Protein AF-A0A9X3S6G0-F1 (afdb_monomer)

Sequence (119 aa):
MRRRPEIADAR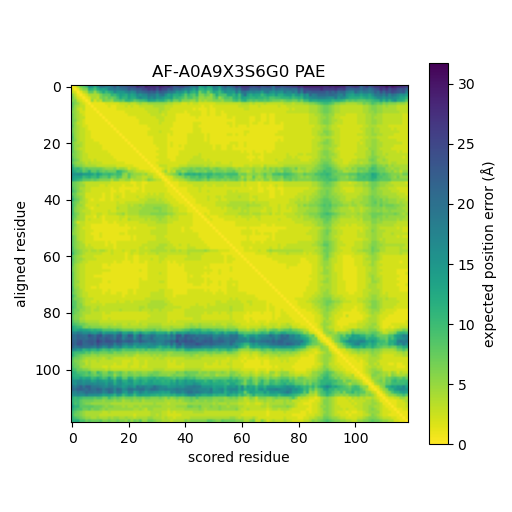AAWWTWRAVRDVRAQLRAGAVRDVRVPAPPAVPERAGRAVRLILRRESPSCFERSLVLQRWLAAQGQPVDLIVGTEGGARGNFTAHAWLDGESQPDGHRYVEMLRLAP

Secondary structure (DSSP, 8-state):
--PPPPHHHHHHHHHHHHHHHHHHHHHHTT-SSSPPPPPPP---GGGHHHHHHHHHHH---HHHHHHHHHHHHHHTT----EEEEEE--TTS--EEEEEETTPPPPTT--PEEEEEE--

Nearest PDB structures (foldseek):
  8z4f-assembly1_B-2  TM=3.567E-01  e=1.895E+00  Methanobacterium phage psiM2
  8c3a-assembly1_F  TM=2.961E-01  e=7.962E-01  Candida albicans
  5xxu-assembly1_D  TM=3.542E-01  e=5.104E+00  Toxoplasma gondii
  6y57-assembly1_SD  TM=2.847E-01  e=2.427E+00  Homo sapiens
  6rm3-assembly1_SD0  TM=3.301E-01  e=6.956E+00  Vairimorpha necatrix

Solvent-accessible surface area (backbone atoms only — not comparable to full-atom values): 7028 Å² total; per-residue (Å²): 134,89,76,80,87,48,72,52,28,52,51,36,26,52,46,42,54,47,34,51,51,52,38,51,52,38,44,74,73,67,44,78,86,80,67,70,69,71,84,70,77,98,57,65,75,79,25,52,58,31,34,55,50,40,50,66,70,68,62,57,52,49,55,55,45,33,54,54,48,29,54,50,32,37,75,73,75,48,71,37,39,38,37,33,25,39,32,68,50,102,89,53,72,74,45,80,49,34,43,44,66,90,59,84,72,66,87,95,65,73,63,45,81,76,47,76,42,78,103

pLDDT: mean 90.78, std 9.83, range [46.44, 98.56]

InterPro domains:
  IPR032708 Microcin J25-processing protein McjB, C-terminal [PF13471] (15-102)
  IPR053521 Microcin J25-processing enzyme [NF033537] (15-101)

Radius of gyration: 15.34 Å; Cα contacts (8 Å, |Δi|>4): 153; chains: 1; bounding box: 35×37×46 Å

Foldseek 3Di:
DDDDDDPLLVQLLVLLLVQLVQQVVCVVVVDDQPRDGDQGDPGDPVSVVSNVVNCVVVVGAQVSNAVSVQNVCVNVVRHWKKWKWWDDDPPDDIDIHIDTPPDDDPPPTDTDTDDIGTD

Organism: NCBI:txid1404360

Mean predicted aligned error: 4.85 Å

Structure (mmCIF, N/CA/C/O backbone):
data_AF-A0A9X3S6G0-F1
#
_entry.id   AF-A0A9X3S6G0-F1
#
loop_
_atom_site.group_PDB
_atom_site.id
_atom_site.type_symbol
_atom_site.label_atom_id
_atom_site.label_alt_id
_atom_site.label_comp_id
_atom_site.label_asym_id
_atom_site.label_entity_id
_atom_site.label_seq_id
_atom_site.pdbx_PDB_ins_code
_atom_site.Cartn_x
_atom_site.Cartn_y
_atom_site.Cartn_z
_atom_site.occupancy
_atom_site.B_iso_or_equiv
_atom_site.auth_seq_id
_atom_site.auth_comp_id
_atom_site.auth_asym_id
_atom_site.auth_atom_id
_atom_site.pdbx_PDB_model_num
ATOM 1 N N . MET A 1 1 ? 1.724 21.040 17.412 1.00 46.44 1 MET A N 1
ATOM 2 C CA . MET A 1 1 ? 1.301 20.251 18.596 1.00 46.44 1 MET A CA 1
ATOM 3 C C . MET A 1 1 ? 1.362 18.757 18.278 1.00 46.44 1 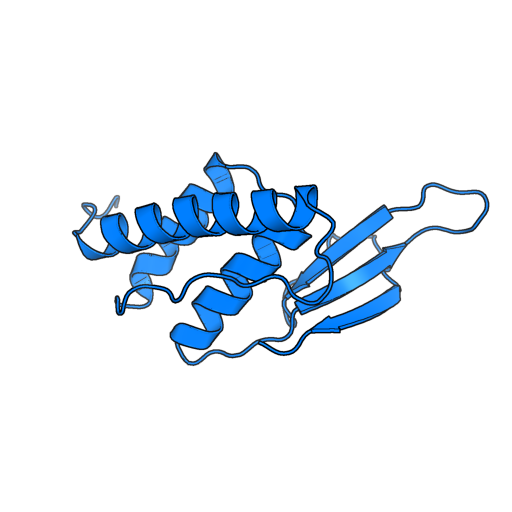MET A C 1
ATOM 5 O O . MET A 1 1 ? 0.748 18.324 17.307 1.00 46.44 1 MET A O 1
ATOM 9 N N . ARG A 1 2 ? 2.126 17.962 19.043 1.00 62.09 2 ARG A N 1
ATOM 10 C CA . ARG A 1 2 ? 2.106 16.490 18.939 1.00 62.09 2 ARG A CA 1
ATOM 11 C C . ARG A 1 2 ? 0.862 15.974 19.673 1.00 62.09 2 ARG A C 1
ATOM 13 O O . ARG A 1 2 ? 0.772 16.102 20.887 1.00 62.09 2 ARG A O 1
ATOM 20 N N . ARG A 1 3 ? -0.106 15.437 18.926 1.00 71.38 3 ARG A N 1
ATOM 21 C CA . ARG A 1 3 ? -1.278 14.734 19.475 1.00 71.38 3 ARG A CA 1
ATOM 22 C C . ARG A 1 3 ? -0.809 13.467 20.195 1.00 71.38 3 ARG A C 1
ATOM 24 O O . ARG A 1 3 ? 0.121 12.815 19.718 1.00 71.38 3 ARG A O 1
ATOM 31 N N . ARG A 1 4 ? -1.445 13.121 21.317 1.00 80.94 4 ARG A N 1
ATOM 32 C CA . ARG A 1 4 ? -1.186 11.846 21.998 1.00 80.94 4 ARG A CA 1
ATOM 33 C C . ARG A 1 4 ? -1.613 10.677 21.092 1.00 80.94 4 ARG A C 1
ATOM 35 O O . ARG A 1 4 ? -2.686 10.772 20.497 1.00 80.94 4 ARG A O 1
ATOM 42 N N . PRO A 1 5 ? -0.791 9.623 20.957 1.00 81.44 5 PRO A N 1
ATOM 43 C CA . PRO A 1 5 ? -1.160 8.442 20.186 1.00 81.44 5 PRO A CA 1
ATOM 44 C C . PRO A 1 5 ? -2.364 7.742 20.826 1.00 81.44 5 PRO A C 1
ATOM 46 O O . PRO A 1 5 ? -2.407 7.555 22.041 1.00 81.44 5 PRO A O 1
ATOM 49 N N . GLU A 1 6 ? -3.339 7.370 20.001 1.00 92.56 6 GLU A N 1
ATOM 50 C CA . GLU A 1 6 ? -4.542 6.642 20.411 1.00 92.56 6 GLU A CA 1
ATOM 51 C C . GLU A 1 6 ? -4.429 5.147 20.075 1.00 92.56 6 GLU A C 1
ATOM 53 O O . GLU A 1 6 ? -3.602 4.723 19.269 1.00 92.56 6 GLU A O 1
ATOM 58 N N . ILE A 1 7 ? -5.327 4.328 20.631 1.00 95.06 7 ILE A N 1
ATOM 59 C CA . ILE A 1 7 ? -5.420 2.891 20.310 1.00 95.06 7 ILE A CA 1
ATOM 60 C C . ILE A 1 7 ? -5.600 2.663 18.798 1.00 95.06 7 ILE A C 1
ATOM 62 O O . ILE A 1 7 ? -5.058 1.706 18.246 1.00 95.06 7 ILE A O 1
ATOM 66 N N . ALA A 1 8 ? -6.322 3.555 18.113 1.00 95.00 8 ALA A N 1
ATOM 67 C CA . ALA A 1 8 ? -6.475 3.519 16.660 1.00 95.00 8 ALA A CA 1
ATOM 68 C C . ALA A 1 8 ? -5.127 3.644 15.926 1.00 95.00 8 ALA A C 1
ATOM 70 O O . ALA A 1 8 ? -4.881 2.900 14.978 1.00 95.00 8 ALA A O 1
ATOM 71 N N . ASP A 1 9 ? -4.237 4.522 16.401 1.00 95.75 9 ASP A N 1
ATOM 72 C CA . ASP A 1 9 ? -2.894 4.689 15.838 1.00 95.75 9 ASP A CA 1
ATOM 73 C C . ASP A 1 9 ? -2.052 3.426 16.064 1.00 95.75 9 ASP A C 1
ATOM 75 O O . ASP A 1 9 ? -1.369 2.970 15.150 1.00 95.75 9 ASP A O 1
ATOM 79 N N . ALA A 1 10 ? -2.145 2.814 17.250 1.00 96.25 10 ALA A N 1
ATOM 80 C CA . ALA A 1 10 ? -1.447 1.565 17.554 1.00 96.25 10 ALA A CA 1
ATOM 81 C C . ALA A 1 10 ? -1.929 0.397 16.674 1.00 96.25 10 ALA A C 1
ATOM 83 O O . ALA A 1 10 ? -1.109 -0.356 16.149 1.00 96.25 10 ALA A O 1
ATOM 84 N N . ARG A 1 11 ? -3.245 0.272 16.452 1.00 97.62 11 ARG A N 1
ATOM 85 C CA . ARG A 1 11 ? -3.824 -0.749 15.560 1.00 97.62 11 ARG A CA 1
ATOM 86 C C . ARG A 1 11 ? -3.386 -0.550 14.110 1.00 97.62 11 ARG A C 1
ATOM 88 O O . ARG A 1 11 ? -2.968 -1.513 13.473 1.00 97.62 11 ARG A O 1
ATOM 95 N N . ALA A 1 12 ? -3.436 0.684 13.608 1.00 97.44 12 ALA A N 1
ATOM 96 C CA . ALA A 1 12 ? -2.973 1.011 12.260 1.00 97.44 12 ALA A CA 1
ATOM 97 C C . ALA A 1 12 ? -1.464 0.760 12.097 1.00 97.44 12 ALA A C 1
ATOM 99 O O . ALA A 1 12 ? -1.039 0.186 11.094 1.00 97.44 12 ALA A O 1
ATOM 100 N N . ALA A 1 13 ? -0.655 1.130 13.095 1.00 97.56 13 ALA A N 1
ATOM 101 C CA . ALA A 1 13 ? 0.784 0.881 13.103 1.00 97.56 13 ALA A CA 1
ATOM 102 C C . ALA A 1 13 ? 1.105 -0.619 13.063 1.00 97.56 13 ALA A C 1
ATOM 104 O O . ALA A 1 13 ? 1.871 -1.064 12.208 1.00 97.56 13 ALA A O 1
ATOM 105 N N . TRP A 1 14 ? 0.493 -1.399 13.958 1.00 98.12 14 TRP A N 1
ATOM 106 C CA . TRP A 1 14 ? 0.693 -2.844 14.021 1.00 98.12 14 TRP A CA 1
ATOM 107 C C . TRP A 1 14 ? 0.277 -3.528 12.719 1.00 98.12 14 TRP A C 1
ATOM 109 O O . TRP A 1 14 ? 1.035 -4.334 12.177 1.00 98.12 14 TRP A O 1
ATOM 119 N N . TRP A 1 15 ? -0.887 -3.160 12.176 1.00 98.50 15 TRP A N 1
ATOM 120 C CA . TRP A 1 15 ? -1.339 -3.683 10.891 1.00 98.50 15 TRP A CA 1
ATOM 121 C C . TRP A 1 15 ? -0.352 -3.352 9.769 1.00 98.50 15 TRP A C 1
ATOM 123 O O . TRP A 1 15 ? 0.021 -4.250 9.024 1.00 98.50 15 TRP A O 1
ATOM 133 N N . THR A 1 16 ? 0.126 -2.107 9.678 1.00 98.56 16 THR A N 1
ATOM 134 C CA . THR A 1 16 ? 1.071 -1.690 8.625 1.00 98.56 16 THR A CA 1
ATOM 135 C C . THR A 1 16 ? 2.366 -2.492 8.697 1.00 98.56 16 THR A C 1
ATOM 137 O O . THR A 1 16 ? 2.861 -2.979 7.685 1.00 98.56 16 THR A O 1
ATOM 140 N N . TRP A 1 17 ? 2.902 -2.665 9.906 1.00 98.56 17 TRP A N 1
ATOM 141 C CA . TRP A 1 17 ? 4.115 -3.443 10.145 1.00 98.56 17 TRP A CA 1
ATOM 142 C C . TRP A 1 17 ? 3.951 -4.900 9.701 1.00 98.56 17 TRP A C 1
ATOM 144 O O . TRP A 1 17 ? 4.827 -5.450 9.029 1.00 98.56 17 TRP A O 1
ATOM 154 N N . ARG A 1 18 ? 2.807 -5.508 10.038 1.00 98.50 18 ARG A N 1
ATOM 155 C CA . ARG A 1 18 ? 2.463 -6.868 9.621 1.00 98.50 18 ARG A CA 1
ATOM 156 C C . ARG A 1 18 ? 2.290 -6.957 8.106 1.00 98.50 18 ARG A C 1
ATOM 158 O O . ARG A 1 18 ? 2.892 -7.822 7.487 1.00 98.50 18 ARG A O 1
ATOM 165 N N . ALA A 1 19 ? 1.527 -6.044 7.512 1.00 98.38 19 ALA A N 1
ATOM 166 C CA . ALA A 1 19 ? 1.255 -6.015 6.081 1.00 98.38 19 ALA A CA 1
ATOM 167 C C . ALA A 1 19 ? 2.547 -5.915 5.259 1.00 98.38 19 ALA A C 1
ATOM 169 O O . ALA A 1 19 ? 2.725 -6.681 4.320 1.00 98.38 19 ALA A O 1
ATOM 170 N N . VAL A 1 20 ? 3.487 -5.047 5.654 1.00 98.38 20 VAL A N 1
ATOM 171 C CA . VAL A 1 20 ? 4.803 -4.941 4.999 1.00 98.38 20 VAL A CA 1
ATOM 172 C C . VAL A 1 20 ? 5.569 -6.263 5.072 1.00 98.38 20 VAL A C 1
ATOM 174 O O . VAL A 1 20 ? 6.145 -6.689 4.075 1.00 98.38 20 VAL A O 1
ATOM 177 N N . ARG A 1 21 ? 5.578 -6.933 6.231 1.00 97.88 21 ARG A N 1
ATOM 178 C CA . ARG A 1 21 ? 6.261 -8.227 6.388 1.00 97.88 21 ARG A CA 1
ATOM 179 C C . ARG A 1 21 ? 5.616 -9.329 5.553 1.00 97.88 21 ARG A C 1
ATOM 181 O O . ARG A 1 21 ? 6.345 -10.059 4.886 1.00 97.88 21 ARG A O 1
ATOM 188 N N . ASP A 1 22 ? 4.290 -9.410 5.553 1.00 97.69 22 ASP A N 1
ATOM 189 C CA . ASP A 1 22 ? 3.531 -10.410 4.798 1.00 97.69 22 ASP A CA 1
ATOM 190 C C . ASP A 1 22 ? 3.719 -10.212 3.283 1.00 97.69 22 ASP A C 1
ATOM 192 O O . ASP A 1 22 ? 3.961 -11.176 2.555 1.00 97.69 22 ASP A O 1
ATOM 196 N N . VAL A 1 23 ? 3.675 -8.964 2.801 1.00 97.56 23 VAL A N 1
ATOM 197 C CA . VAL A 1 23 ? 3.956 -8.615 1.398 1.00 97.56 23 VAL A CA 1
ATOM 198 C C . VAL A 1 23 ? 5.394 -8.975 1.040 1.00 97.56 23 VAL A C 1
ATOM 200 O O . VAL A 1 23 ? 5.628 -9.704 0.081 1.00 97.56 23 VAL A O 1
ATOM 203 N N . ARG A 1 24 ? 6.370 -8.540 1.840 1.00 96.81 24 ARG A N 1
ATOM 204 C CA . ARG A 1 24 ? 7.790 -8.826 1.604 1.00 96.81 24 ARG A CA 1
ATOM 205 C C . ARG A 1 24 ? 8.083 -10.323 1.557 1.00 96.81 24 ARG A C 1
ATOM 207 O O . ARG A 1 24 ? 8.883 -10.762 0.734 1.00 96.81 24 ARG A O 1
ATOM 214 N N . ALA A 1 25 ? 7.453 -11.111 2.426 1.00 96.81 25 ALA A N 1
ATOM 215 C CA . ALA A 1 25 ? 7.587 -12.563 2.420 1.00 96.81 25 ALA A CA 1
ATOM 216 C C . ALA A 1 25 ? 7.045 -13.178 1.118 1.00 96.81 25 ALA A C 1
ATOM 218 O O . ALA A 1 25 ? 7.728 -14.002 0.514 1.00 96.81 25 ALA A O 1
ATOM 219 N N . GLN A 1 26 ? 5.877 -12.733 0.644 1.00 97.25 26 GLN A N 1
ATOM 220 C CA . GLN A 1 26 ? 5.294 -13.185 -0.625 1.00 97.25 26 GLN A CA 1
ATOM 221 C C . GLN A 1 26 ? 6.168 -12.817 -1.830 1.00 97.25 26 GLN A C 1
ATOM 223 O O . GLN A 1 26 ? 6.425 -13.671 -2.676 1.00 97.25 26 GLN A O 1
ATOM 228 N N . LEU A 1 27 ? 6.689 -11.585 -1.878 1.00 94.31 27 LEU A N 1
ATOM 229 C CA . LEU A 1 27 ? 7.595 -11.149 -2.947 1.00 94.31 27 LEU A CA 1
ATOM 230 C C . LEU A 1 27 ? 8.885 -11.978 -2.970 1.00 94.31 27 LEU A C 1
ATOM 232 O O . LEU A 1 27 ? 9.344 -12.389 -4.031 1.00 94.31 27 LEU A O 1
ATOM 236 N N . ARG A 1 28 ? 9.455 -12.280 -1.796 1.00 94.62 28 ARG A N 1
ATOM 237 C CA . ARG A 1 28 ? 10.633 -13.157 -1.678 1.00 94.62 28 ARG A CA 1
ATOM 238 C C . ARG A 1 28 ? 10.349 -14.595 -2.107 1.00 94.62 28 ARG A C 1
ATOM 240 O O . ARG A 1 28 ? 11.261 -15.263 -2.577 1.00 94.62 28 ARG A O 1
ATOM 247 N N . ALA A 1 29 ? 9.109 -15.054 -1.961 1.00 94.75 29 ALA A N 1
ATOM 248 C CA . ALA A 1 29 ? 8.655 -16.345 -2.469 1.00 94.75 29 ALA A CA 1
ATOM 249 C C . ALA A 1 29 ? 8.336 -16.328 -3.981 1.00 94.75 29 ALA A C 1
ATOM 251 O O . ALA A 1 29 ? 7.954 -17.357 -4.528 1.00 94.75 29 ALA A O 1
ATOM 252 N N . GLY A 1 30 ? 8.495 -15.184 -4.660 1.00 90.50 30 GLY A N 1
ATOM 253 C CA . GLY A 1 30 ? 8.299 -15.044 -6.105 1.00 90.50 30 GLY A CA 1
ATOM 254 C C . GLY A 1 30 ? 6.892 -14.617 -6.532 1.00 90.50 30 GLY A C 1
ATOM 255 O O . GLY A 1 30 ? 6.616 -14.568 -7.729 1.00 90.50 30 GLY A O 1
ATOM 256 N N . ALA A 1 31 ? 5.996 -14.285 -5.597 1.00 87.50 31 ALA A N 1
ATOM 257 C CA . ALA A 1 31 ? 4.699 -13.719 -5.954 1.00 87.50 31 ALA A CA 1
ATOM 258 C C . ALA A 1 31 ? 4.884 -12.297 -6.502 1.00 87.50 31 ALA A C 1
ATOM 260 O O . ALA A 1 31 ? 5.543 -11.474 -5.874 1.00 87.50 31 ALA A O 1
ATOM 261 N N . VAL A 1 32 ? 4.289 -11.996 -7.657 1.00 76.00 32 VAL A N 1
ATOM 262 C CA . VAL A 1 32 ? 4.323 -10.644 -8.252 1.00 76.00 32 VAL A CA 1
ATOM 263 C C . VAL A 1 32 ? 2.916 -10.114 -8.518 1.00 76.00 32 VAL A C 1
ATOM 265 O O . VAL A 1 32 ? 2.640 -8.956 -8.228 1.00 76.00 32 VAL A O 1
ATOM 268 N N . ARG A 1 33 ? 2.014 -10.959 -9.032 1.00 77.38 33 ARG A N 1
ATOM 269 C CA . ARG A 1 33 ? 0.625 -10.578 -9.346 1.00 77.38 33 ARG A CA 1
ATOM 270 C C . ARG A 1 33 ? -0.360 -10.907 -8.226 1.00 77.38 33 ARG A C 1
ATOM 272 O O . ARG A 1 33 ? -1.237 -10.106 -7.942 1.00 77.38 33 ARG A O 1
ATOM 279 N N . ASP A 1 34 ? -0.169 -12.032 -7.543 1.00 86.25 34 ASP A N 1
ATOM 280 C CA . ASP A 1 34 ? -1.121 -12.542 -6.544 1.00 86.25 34 ASP A CA 1
ATOM 281 C C . ASP A 1 34 ? -0.743 -12.168 -5.105 1.00 86.25 34 ASP A C 1
ATOM 283 O O . ASP A 1 34 ? -0.961 -12.936 -4.164 1.00 86.25 34 ASP A O 1
ATOM 287 N N . VAL A 1 35 ? -0.136 -10.993 -4.924 1.00 93.62 35 VAL A N 1
ATOM 288 C CA . VAL A 1 35 ? 0.289 -10.530 -3.603 1.00 93.62 35 VAL A CA 1
ATOM 289 C C . VAL A 1 35 ? -0.934 -10.118 -2.794 1.00 93.62 35 VAL A C 1
ATOM 291 O O . VAL A 1 35 ? -1.649 -9.180 -3.134 1.00 93.62 35 VAL A O 1
ATOM 294 N N . ARG A 1 36 ? -1.165 -10.805 -1.678 1.00 95.00 36 ARG A N 1
ATOM 295 C CA . ARG A 1 36 ? -2.290 -10.540 -0.782 1.00 95.00 36 ARG A CA 1
ATOM 296 C C . ARG A 1 36 ? -1.851 -9.646 0.364 1.00 95.00 36 ARG A C 1
ATOM 298 O O . ARG A 1 36 ? -0.984 -10.017 1.155 1.00 95.00 36 ARG A O 1
ATOM 305 N N . VAL A 1 37 ? -2.500 -8.495 0.497 1.00 96.81 37 VAL A N 1
ATOM 306 C CA . VAL A 1 37 ? -2.308 -7.590 1.635 1.00 96.81 37 VAL A CA 1
ATOM 307 C C . VAL A 1 37 ? -3.414 -7.845 2.670 1.00 96.81 37 VAL A C 1
ATOM 309 O O . VAL A 1 37 ? -4.596 -7.829 2.307 1.00 96.81 37 VAL A O 1
ATOM 312 N N . PRO A 1 38 ? -3.090 -8.081 3.957 1.00 96.88 38 PRO A N 1
ATOM 313 C CA . PRO A 1 38 ? -4.106 -8.336 4.977 1.00 96.88 38 PRO A CA 1
ATOM 314 C C . PRO A 1 38 ? -5.082 -7.160 5.106 1.00 96.88 38 PRO A C 1
ATOM 316 O O . PRO A 1 38 ? -4.700 -5.999 4.954 1.00 96.88 38 PRO A O 1
ATOM 319 N N . ALA A 1 39 ? -6.346 -7.447 5.425 1.00 96.38 39 ALA A N 1
ATOM 320 C CA . ALA A 1 39 ? -7.352 -6.408 5.641 1.00 96.38 39 ALA A CA 1
ATOM 321 C C . ALA A 1 39 ? -6.943 -5.469 6.800 1.00 96.38 39 ALA A C 1
ATOM 323 O O . ALA A 1 39 ? -6.554 -5.963 7.864 1.00 96.38 39 ALA A O 1
ATOM 324 N N . PRO A 1 40 ? -7.005 -4.138 6.615 1.00 96.12 40 PRO A N 1
ATOM 325 C CA . PRO A 1 40 ? -6.727 -3.185 7.681 1.00 96.12 40 PRO A CA 1
ATOM 326 C C . PRO A 1 40 ? -7.834 -3.178 8.740 1.00 96.12 40 PRO A C 1
ATOM 328 O O . PRO A 1 40 ? -8.982 -3.519 8.449 1.00 96.12 40 PRO A O 1
ATOM 331 N N . PRO A 1 41 ? -7.515 -2.779 9.983 1.00 95.50 41 PRO A N 1
ATOM 332 C CA . PRO A 1 41 ? -8.520 -2.613 11.021 1.00 95.50 41 PRO A CA 1
ATOM 333 C C . PRO A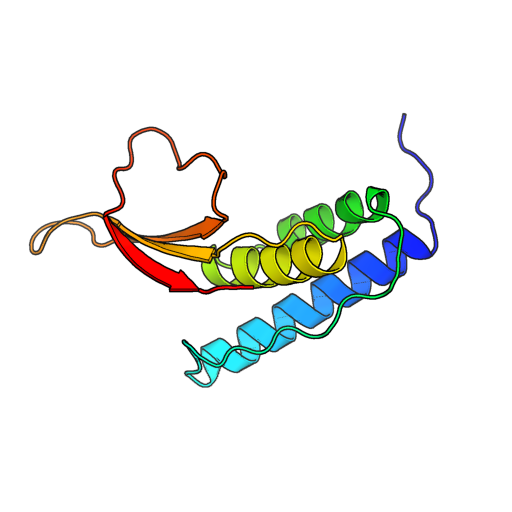 1 41 ? -9.453 -1.443 10.685 1.00 95.50 41 PRO A C 1
ATOM 335 O O . PRO A 1 41 ? -9.013 -0.429 10.144 1.00 95.50 41 PRO A O 1
ATOM 338 N N . ALA A 1 42 ? -10.723 -1.539 11.086 1.00 95.06 42 ALA A N 1
ATOM 339 C CA . ALA A 1 42 ? -11.659 -0.420 11.021 1.00 95.06 42 ALA A CA 1
ATOM 340 C C . ALA A 1 42 ? -11.251 0.660 12.037 1.00 95.06 42 ALA A C 1
ATOM 342 O O . ALA A 1 42 ? -11.498 0.542 13.240 1.00 95.06 42 ALA A O 1
ATOM 343 N N . VAL A 1 43 ? -10.565 1.695 11.559 1.00 94.62 43 VAL A N 1
ATOM 344 C CA . VAL A 1 43 ? -10.105 2.840 12.353 1.00 94.62 43 VAL A CA 1
ATOM 345 C C . VAL A 1 43 ? -10.333 4.138 11.572 1.00 94.62 43 VAL A C 1
ATOM 347 O O . VAL A 1 43 ? -10.421 4.090 10.346 1.00 94.62 43 VAL A O 1
ATOM 350 N N . PRO A 1 44 ? -10.413 5.301 12.243 1.00 93.12 44 PRO A N 1
ATOM 351 C CA . PRO A 1 44 ? -10.639 6.566 11.552 1.00 93.12 44 PRO A CA 1
ATOM 352 C C . PRO A 1 44 ? -9.460 6.949 10.646 1.00 93.12 44 PRO A C 1
ATOM 354 O O . PRO A 1 44 ? -8.307 6.725 11.020 1.00 93.12 44 PRO A O 1
ATOM 357 N N . GLU A 1 45 ? -9.733 7.645 9.540 1.00 90.75 45 GLU A N 1
ATOM 358 C CA . GLU A 1 45 ? -8.748 8.062 8.522 1.00 90.75 45 GLU A CA 1
ATOM 359 C C . GLU A 1 45 ? -7.506 8.759 9.107 1.00 90.75 45 GLU A C 1
ATOM 361 O O . GLU A 1 45 ? -6.374 8.553 8.660 1.00 90.75 45 GLU A O 1
ATOM 366 N N . ARG A 1 46 ? -7.685 9.524 10.193 1.00 91.69 46 ARG A N 1
ATOM 367 C CA . ARG A 1 46 ? -6.592 10.196 10.922 1.00 91.69 46 ARG A CA 1
ATOM 368 C C . ARG A 1 46 ? -5.477 9.242 11.382 1.00 91.69 46 ARG A C 1
ATOM 370 O O . ARG A 1 46 ? -4.328 9.676 11.497 1.00 91.69 46 ARG A O 1
ATOM 377 N N . ALA A 1 47 ? -5.789 7.960 11.600 1.00 94.44 47 ALA A N 1
ATOM 378 C CA . ALA A 1 47 ? -4.819 6.918 11.938 1.00 94.44 47 ALA A CA 1
ATOM 379 C C . ALA A 1 47 ? -3.842 6.616 10.782 1.00 94.44 47 ALA A C 1
ATOM 381 O O . ALA A 1 47 ? -2.779 6.034 11.000 1.00 94.44 47 ALA A O 1
ATOM 382 N N . GLY A 1 48 ? -4.115 7.104 9.565 1.00 94.19 48 GLY A N 1
ATOM 383 C CA . GLY A 1 48 ? -3.208 7.037 8.416 1.00 94.19 48 GLY A CA 1
ATOM 384 C C . GLY A 1 48 ? -1.845 7.701 8.664 1.00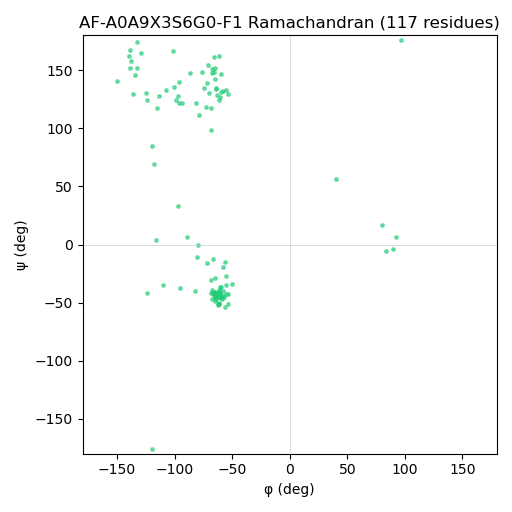 94.19 48 GLY A C 1
ATOM 385 O O . GLY A 1 48 ? -0.857 7.375 8.004 1.00 94.19 48 GLY A O 1
ATOM 386 N N . ARG A 1 49 ? -1.726 8.592 9.663 1.00 94.12 49 ARG A N 1
ATOM 387 C CA . ARG A 1 49 ? -0.416 9.093 10.115 1.00 94.12 49 ARG A CA 1
ATOM 388 C C . ARG A 1 49 ? 0.469 7.966 10.656 1.00 94.12 49 ARG A C 1
ATOM 390 O O . ARG A 1 49 ? 1.664 7.967 10.365 1.00 94.12 49 ARG A O 1
ATOM 397 N N . ALA A 1 50 ? -0.096 7.029 11.415 1.00 95.94 50 ALA A N 1
ATOM 398 C CA . ALA A 1 50 ? 0.633 5.888 11.956 1.00 95.94 50 ALA A CA 1
ATOM 399 C C . ALA A 1 50 ? 1.081 4.931 10.840 1.00 95.94 50 ALA A C 1
ATOM 401 O O . ALA A 1 50 ? 2.229 4.493 10.847 1.00 95.94 50 ALA A O 1
ATOM 402 N N . VAL A 1 51 ? 0.236 4.713 9.824 1.00 97.12 51 VAL A N 1
ATOM 403 C CA . VAL A 1 51 ? 0.597 3.955 8.611 1.00 97.12 51 VAL A CA 1
ATOM 404 C C . VAL A 1 51 ? 1.823 4.571 7.937 1.00 97.12 51 VAL A C 1
ATOM 406 O O . VAL A 1 51 ? 2.850 3.916 7.765 1.00 97.12 51 VAL A O 1
ATOM 409 N N . ARG A 1 52 ? 1.777 5.878 7.644 1.00 96.06 52 ARG A N 1
ATOM 410 C CA . ARG A 1 52 ? 2.907 6.599 7.033 1.00 96.06 52 ARG A CA 1
ATOM 411 C C . ARG A 1 52 ? 4.173 6.567 7.892 1.00 96.06 52 ARG A C 1
ATOM 413 O O . ARG A 1 52 ? 5.267 6.499 7.339 1.00 96.06 52 ARG A O 1
ATOM 420 N N . LEU A 1 53 ? 4.043 6.628 9.218 1.00 96.25 53 LEU A N 1
ATOM 421 C CA . LEU A 1 53 ? 5.178 6.540 10.139 1.00 96.25 53 LEU A CA 1
ATOM 422 C C . LEU A 1 53 ? 5.864 5.174 10.050 1.00 96.25 53 LEU A C 1
ATOM 424 O O . LEU A 1 53 ? 7.087 5.117 9.940 1.00 96.25 53 LEU A O 1
ATOM 428 N N . ILE A 1 54 ? 5.090 4.088 10.069 1.00 97.75 54 ILE A N 1
ATOM 429 C CA . ILE A 1 54 ? 5.641 2.735 9.971 1.00 97.75 54 ILE A CA 1
ATOM 430 C C . ILE A 1 54 ? 6.259 2.492 8.597 1.00 97.75 54 ILE A C 1
ATOM 432 O O . ILE A 1 54 ? 7.378 1.995 8.535 1.00 97.75 54 ILE A O 1
ATOM 436 N N . LEU A 1 55 ? 5.621 2.933 7.508 1.00 97.31 55 LEU A N 1
ATOM 437 C CA . LEU A 1 55 ? 6.220 2.852 6.170 1.00 97.31 55 LEU A CA 1
ATOM 438 C C . LEU A 1 55 ? 7.544 3.625 6.080 1.00 97.31 55 LEU A C 1
ATOM 440 O O . LEU A 1 55 ? 8.474 3.164 5.435 1.00 97.31 55 LEU A O 1
ATOM 444 N N . ARG A 1 56 ? 7.677 4.778 6.749 1.00 96.06 56 ARG A N 1
ATOM 445 C CA . ARG A 1 56 ? 8.963 5.499 6.817 1.00 96.06 56 ARG A CA 1
ATOM 446 C C . ARG A 1 56 ? 10.019 4.761 7.641 1.00 96.06 56 ARG A C 1
ATOM 448 O O . ARG A 1 56 ? 11.199 4.925 7.368 1.00 96.06 56 ARG A O 1
ATOM 455 N N . ARG A 1 57 ? 9.612 4.000 8.660 1.00 96.94 57 ARG A N 1
ATOM 456 C CA . ARG A 1 57 ? 1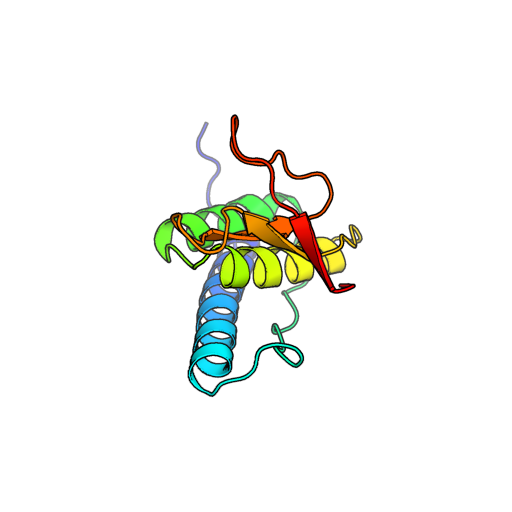0.525 3.273 9.555 1.00 96.94 57 ARG A CA 1
ATOM 457 C C . ARG A 1 57 ? 10.998 1.944 8.968 1.00 96.94 57 ARG A C 1
ATOM 459 O O . ARG A 1 57 ? 12.157 1.597 9.144 1.00 96.94 57 ARG A O 1
ATOM 466 N N . GLU A 1 58 ? 10.110 1.203 8.311 1.00 96.31 58 GLU A N 1
ATOM 467 C CA . GLU A 1 58 ? 10.431 -0.097 7.702 1.00 96.31 58 GLU A CA 1
ATOM 468 C C . GLU A 1 58 ? 11.128 0.035 6.341 1.00 96.31 58 GLU A C 1
ATOM 470 O O . GLU A 1 58 ? 11.597 -0.974 5.812 1.00 96.31 58 GLU A O 1
ATOM 475 N N . SER A 1 59 ? 11.161 1.251 5.776 1.00 94.62 59 SER A N 1
ATOM 476 C CA . SER A 1 59 ? 11.748 1.588 4.471 1.00 94.62 59 SER A CA 1
ATOM 477 C C . SER A 1 59 ? 11.470 0.528 3.390 1.00 94.62 59 SER A C 1
ATOM 479 O O . SER A 1 59 ? 12.410 -0.038 2.831 1.00 94.62 59 SER A O 1
ATOM 481 N N . PRO A 1 60 ? 10.190 0.196 3.130 1.00 96.12 60 PRO A N 1
ATOM 482 C CA . PRO A 1 60 ? 9.825 -0.786 2.122 1.00 96.12 60 PRO A CA 1
ATOM 483 C C . PRO A 1 60 ? 10.189 -0.304 0.717 1.00 96.12 60 PRO A C 1
ATOM 485 O O . PRO A 1 60 ? 10.352 0.897 0.482 1.00 96.12 60 PRO A O 1
ATOM 488 N N . SER A 1 61 ? 10.272 -1.240 -0.229 1.00 95.25 61 SER A N 1
ATOM 489 C CA . SER A 1 61 ? 10.407 -0.876 -1.644 1.00 95.25 61 SER A CA 1
ATOM 490 C C . SER A 1 61 ? 9.194 -0.064 -2.117 1.00 95.25 61 SER A C 1
ATOM 492 O O . SER A 1 61 ? 8.132 -0.084 -1.488 1.00 95.25 61 SER A O 1
ATOM 494 N N . CYS A 1 62 ? 9.326 0.642 -3.244 1.00 94.94 62 CYS A N 1
ATOM 495 C CA . CYS A 1 62 ? 8.210 1.370 -3.856 1.00 94.94 62 CYS A CA 1
ATOM 496 C C . CYS A 1 62 ? 6.996 0.454 -4.091 1.00 94.94 62 CYS A C 1
ATOM 498 O O . CYS A 1 62 ? 5.883 0.811 -3.726 1.00 94.94 62 CYS A O 1
ATOM 500 N N . PHE A 1 63 ? 7.216 -0.772 -4.570 1.00 95.00 63 PHE A N 1
ATOM 501 C CA . PHE A 1 63 ? 6.141 -1.737 -4.798 1.00 95.00 63 PHE A CA 1
ATOM 502 C C . PHE A 1 63 ? 5.483 -2.229 -3.500 1.00 95.00 63 PHE A C 1
ATOM 504 O O . PHE A 1 63 ? 4.261 -2.195 -3.379 1.00 95.00 63 PHE A O 1
ATOM 511 N N . GLU A 1 64 ? 6.280 -2.610 -2.492 1.00 97.19 64 GLU A N 1
ATOM 512 C CA . GLU A 1 64 ? 5.774 -2.999 -1.165 1.00 97.19 64 GLU A CA 1
ATOM 513 C C . GLU A 1 64 ? 4.937 -1.874 -0.534 1.00 97.19 64 GLU A C 1
ATOM 515 O O . GLU A 1 64 ? 3.850 -2.104 -0.001 1.00 97.19 64 GLU A O 1
ATOM 520 N N . ARG A 1 65 ? 5.448 -0.640 -0.603 1.00 97.44 65 ARG A N 1
ATOM 521 C CA . ARG A 1 65 ? 4.793 0.556 -0.073 1.00 97.44 65 ARG A CA 1
ATOM 522 C C . ARG A 1 65 ? 3.453 0.803 -0.760 1.00 97.44 65 ARG A C 1
ATOM 524 O O . ARG A 1 65 ? 2.463 1.019 -0.062 1.00 97.44 65 ARG A O 1
ATOM 531 N N . SER A 1 66 ? 3.438 0.793 -2.090 1.00 96.88 66 SER A N 1
ATOM 532 C CA . SER A 1 66 ? 2.250 1.094 -2.886 1.00 96.88 66 SER A CA 1
ATOM 533 C C . SER A 1 66 ? 1.163 0.045 -2.665 1.00 96.88 66 SER A C 1
ATOM 535 O O . SER A 1 66 ? 0.026 0.424 -2.420 1.00 96.88 66 SER A O 1
ATOM 537 N N . LEU A 1 67 ? 1.501 -1.249 -2.581 1.00 97.44 67 LEU A N 1
ATOM 538 C CA . LEU A 1 67 ? 0.533 -2.306 -2.240 1.00 97.44 67 LEU A CA 1
ATOM 539 C C . LEU A 1 67 ? -0.129 -2.076 -0.873 1.00 97.44 67 LEU A C 1
ATOM 541 O O . LEU A 1 67 ? -1.349 -2.168 -0.724 1.00 97.44 67 LEU A O 1
ATOM 545 N N . VAL A 1 68 ? 0.671 -1.753 0.149 1.00 98.06 68 VAL A N 1
ATOM 546 C CA . VAL A 1 68 ? 0.149 -1.507 1.502 1.00 98.06 68 VAL A CA 1
ATOM 547 C C . VAL A 1 68 ? -0.719 -0.247 1.542 1.00 98.06 68 VAL A C 1
ATOM 549 O O . VAL A 1 68 ? -1.778 -0.255 2.173 1.00 98.06 68 VAL A O 1
ATOM 552 N N . LEU A 1 69 ? -0.307 0.831 0.869 1.00 97.62 69 LEU A N 1
ATOM 553 C CA . LEU A 1 69 ? -1.083 2.072 0.810 1.00 97.62 69 LEU A CA 1
ATOM 554 C C . LEU A 1 69 ? -2.371 1.919 0.000 1.00 97.62 69 LEU A C 1
ATOM 556 O O . LEU A 1 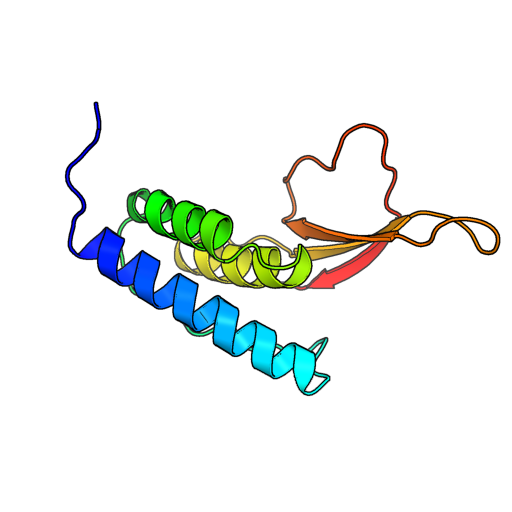69 ? -3.408 2.381 0.466 1.00 97.62 69 LEU A O 1
ATOM 560 N N . GLN A 1 70 ? -2.331 1.232 -1.141 1.00 97.50 70 GLN A N 1
ATOM 561 C CA . GLN A 1 70 ? -3.513 0.904 -1.936 1.00 97.50 70 GLN A CA 1
ATOM 562 C C . GLN A 1 70 ? -4.553 0.191 -1.072 1.00 97.50 70 GLN A C 1
ATOM 564 O O . GLN A 1 70 ? -5.698 0.633 -0.974 1.00 97.50 70 GLN A O 1
ATOM 569 N N . ARG A 1 71 ? -4.131 -0.864 -0.359 1.00 97.75 71 ARG A N 1
ATOM 570 C CA . ARG A 1 71 ? -5.028 -1.625 0.514 1.00 97.75 71 ARG A CA 1
ATOM 571 C C . ARG A 1 71 ? -5.607 -0.775 1.643 1.00 97.75 71 ARG A C 1
ATOM 573 O O . ARG A 1 71 ? -6.774 -0.936 2.001 1.00 97.75 71 ARG A O 1
ATOM 580 N N . TRP A 1 72 ? -4.792 0.107 2.219 1.00 97.62 72 TRP A N 1
ATOM 581 C CA . TRP A 1 72 ? -5.242 1.043 3.244 1.00 97.62 72 TRP A CA 1
ATOM 582 C C . TRP A 1 72 ? -6.303 2.006 2.702 1.00 97.62 72 TRP A C 1
ATOM 584 O O . TRP A 1 72 ? -7.371 2.117 3.297 1.00 97.62 72 TRP A O 1
ATOM 594 N N . LEU A 1 73 ? -6.027 2.674 1.580 1.00 96.69 73 LEU A N 1
ATOM 595 C CA . LEU A 1 73 ? -6.907 3.677 0.977 1.00 96.69 73 LEU A CA 1
ATOM 596 C C . LEU A 1 73 ? -8.232 3.066 0.516 1.00 96.69 73 LEU A C 1
ATOM 598 O O . LEU A 1 73 ? -9.292 3.606 0.830 1.00 96.69 73 LEU A O 1
ATOM 602 N N . ALA A 1 74 ? -8.194 1.882 -0.100 1.00 96.56 74 ALA A N 1
ATOM 603 C CA . ALA A 1 74 ? -9.396 1.141 -0.470 1.00 96.56 74 ALA A CA 1
ATOM 604 C C . ALA A 1 74 ? -10.314 0.898 0.743 1.00 96.56 74 ALA A C 1
ATOM 606 O O . ALA A 1 74 ? -11.521 1.124 0.673 1.00 96.56 74 ALA A O 1
ATOM 607 N N . ALA A 1 75 ? -9.749 0.527 1.897 1.00 96.12 75 ALA A N 1
ATOM 608 C CA . ALA A 1 75 ? -10.520 0.339 3.125 1.00 96.12 75 ALA A CA 1
ATOM 609 C C . ALA A 1 75 ? -11.024 1.645 3.766 1.00 96.12 75 ALA A C 1
ATOM 611 O O . ALA A 1 75 ? -11.912 1.599 4.614 1.00 96.12 75 ALA A O 1
ATOM 612 N N . GLN A 1 76 ? -10.471 2.798 3.381 1.00 95.50 76 GLN A N 1
ATOM 613 C CA . GLN A 1 76 ? -10.990 4.122 3.742 1.00 95.50 76 GLN A CA 1
ATOM 614 C C . GLN A 1 76 ? -12.026 4.644 2.728 1.00 95.50 76 GLN A C 1
ATOM 616 O O . GLN A 1 76 ? -12.454 5.790 2.832 1.00 95.50 76 GLN A O 1
ATOM 621 N N . GLY A 1 77 ? -12.438 3.827 1.749 1.00 95.44 77 GLY A N 1
ATOM 622 C CA . GLY A 1 77 ? -13.384 4.230 0.705 1.00 95.44 77 GLY A CA 1
ATOM 623 C C . GLY A 1 77 ? -12.752 5.046 -0.426 1.00 95.44 77 GLY A C 1
ATOM 624 O O . GLY A 1 77 ? -13.469 5.691 -1.182 1.00 95.44 77 GLY A O 1
ATOM 625 N N . GLN A 1 78 ? -11.423 5.020 -0.548 1.00 95.81 78 GLN A N 1
ATOM 626 C CA . GLN A 1 78 ? -10.655 5.702 -1.590 1.00 95.81 78 GLN A CA 1
ATOM 627 C C . GLN A 1 78 ? -9.890 4.667 -2.434 1.00 95.81 78 GLN A C 1
ATOM 629 O O . GLN A 1 78 ? -8.671 4.548 -2.303 1.00 95.81 78 GLN A O 1
ATOM 634 N N . PRO A 1 79 ? -10.575 3.847 -3.251 1.00 96.00 79 PRO A N 1
ATOM 635 C CA . PRO A 1 79 ? -9.893 2.901 -4.126 1.00 96.00 79 PRO A CA 1
ATOM 636 C C . PRO A 1 79 ? -9.037 3.663 -5.144 1.00 96.00 79 PRO A C 1
ATOM 638 O O . PRO A 1 79 ? -9.520 4.577 -5.808 1.00 96.00 79 PRO A O 1
ATOM 641 N N . VAL A 1 80 ? -7.766 3.285 -5.247 1.00 96.62 80 VAL A N 1
ATOM 642 C CA . VAL A 1 80 ? -6.804 3.852 -6.198 1.00 96.62 80 VAL A CA 1
ATOM 643 C C . VAL A 1 80 ? -6.023 2.725 -6.854 1.00 96.62 80 VAL A C 1
ATOM 645 O O . VAL A 1 80 ? -5.741 1.705 -6.218 1.00 96.62 80 VAL A O 1
ATOM 648 N N . ASP A 1 81 ? -5.665 2.904 -8.117 1.00 96.44 81 ASP A N 1
ATOM 649 C CA . ASP A 1 81 ? -4.846 1.931 -8.828 1.00 96.44 81 ASP A CA 1
ATOM 650 C C . ASP A 1 81 ? -3.383 2.030 -8.396 1.00 96.44 81 ASP A C 1
ATOM 652 O O . ASP A 1 81 ? -2.870 3.109 -8.092 1.00 96.44 81 ASP A O 1
ATOM 656 N N . LEU A 1 82 ? -2.698 0.892 -8.415 1.00 95.75 82 LEU A N 1
ATOM 657 C CA . LEU A 1 82 ? -1.249 0.815 -8.313 1.00 95.75 82 LEU A CA 1
ATOM 658 C C . LEU A 1 82 ? -0.683 0.665 -9.719 1.00 95.75 82 LEU A C 1
ATOM 660 O O . LEU A 1 82 ? -1.017 -0.272 -10.444 1.00 95.75 82 LEU A O 1
ATOM 664 N N . ILE A 1 83 ? 0.211 1.572 -10.084 1.00 94.94 83 ILE A N 1
ATOM 665 C CA . ILE A 1 83 ? 0.872 1.605 -11.381 1.00 94.94 83 ILE A CA 1
ATOM 666 C C . ILE A 1 83 ? 2.322 1.163 -11.199 1.00 94.94 83 ILE A C 1
ATOM 668 O O . ILE A 1 83 ? 3.014 1.628 -10.293 1.00 94.94 83 ILE A O 1
ATOM 672 N N . VAL A 1 84 ? 2.787 0.257 -12.056 1.00 93.12 84 VAL A N 1
ATOM 673 C CA . VAL A 1 84 ? 4.191 -0.144 -12.165 1.00 93.12 84 VAL A CA 1
ATOM 674 C C . VAL A 1 84 ? 4.704 0.313 -13.518 1.00 93.12 84 VAL A C 1
ATOM 676 O O . VAL A 1 84 ? 4.121 0.000 -14.560 1.00 93.12 84 VAL A O 1
ATOM 679 N N . GLY A 1 85 ? 5.819 1.026 -13.505 1.00 92.00 85 GLY A N 1
ATOM 680 C CA . GLY A 1 85 ? 6.464 1.516 -14.707 1.00 92.00 85 GLY A CA 1
ATOM 681 C C . GLY A 1 85 ? 7.972 1.380 -14.644 1.00 92.00 85 GLY A C 1
ATOM 682 O O . GLY A 1 85 ? 8.567 1.116 -13.597 1.00 92.00 85 GLY A O 1
ATOM 683 N N . THR A 1 86 ? 8.593 1.561 -15.798 1.00 91.00 86 THR A N 1
ATOM 684 C CA . THR A 1 86 ? 10.046 1.493 -15.946 1.00 91.00 86 THR A CA 1
ATOM 685 C C . THR A 1 86 ? 10.554 2.678 -16.735 1.00 91.00 86 THR A C 1
ATOM 687 O O . THR A 1 86 ? 9.855 3.203 -17.598 1.00 91.00 86 THR A O 1
ATOM 690 N N . GLU A 1 87 ? 11.789 3.065 -16.473 1.00 88.75 87 GLU A N 1
ATOM 691 C CA . GLU A 1 87 ? 12.520 4.054 -17.254 1.00 88.75 87 GLU A CA 1
ATOM 692 C C . GLU A 1 87 ? 13.897 3.515 -17.652 1.00 88.75 87 GLU A C 1
ATOM 694 O O . GLU A 1 87 ? 14.390 2.527 -17.097 1.00 88.75 87 GLU A O 1
ATOM 699 N N . GLY A 1 88 ? 14.519 4.198 -18.612 1.00 79.81 88 GLY A N 1
ATOM 700 C CA . GLY A 1 88 ? 15.780 3.783 -19.216 1.00 79.81 88 GLY A CA 1
ATOM 701 C C . GLY A 1 88 ? 15.586 3.031 -20.532 1.00 79.81 88 GLY A C 1
ATOM 702 O O . GLY A 1 88 ? 14.471 2.791 -20.991 1.00 79.81 88 GLY A O 1
ATOM 703 N N . GLY A 1 89 ? 16.698 2.691 -21.179 1.00 68.06 89 GLY A N 1
ATOM 704 C CA . GLY A 1 89 ? 16.719 1.960 -22.448 1.00 68.06 89 GLY A CA 1
ATOM 705 C C . GLY A 1 89 ? 17.723 0.812 -22.411 1.00 68.06 89 GLY A C 1
ATOM 706 O O . GLY A 1 89 ? 18.501 0.701 -21.470 1.00 68.06 89 GLY A O 1
ATOM 707 N N . ALA A 1 90 ? 17.763 -0.007 -23.464 1.00 65.00 90 ALA A N 1
ATOM 708 C CA . ALA A 1 90 ? 18.570 -1.237 -23.530 1.00 65.00 90 ALA A CA 1
ATOM 709 C C . ALA A 1 90 ? 20.089 -1.062 -23.290 1.00 65.00 90 ALA A C 1
ATOM 711 O O . ALA A 1 90 ? 20.789 -2.046 -23.075 1.00 65.00 90 ALA A O 1
ATOM 712 N N . ARG A 1 91 ? 20.610 0.172 -23.352 1.00 68.75 91 ARG A N 1
ATOM 713 C CA . ARG A 1 91 ? 22.025 0.518 -23.114 1.00 68.75 91 ARG A CA 1
ATOM 714 C C . ARG A 1 91 ? 22.247 1.421 -21.891 1.00 68.75 91 ARG A C 1
ATOM 716 O O . ARG A 1 91 ? 23.368 1.871 -21.681 1.00 68.75 91 ARG A O 1
ATOM 723 N N . GLY A 1 92 ? 21.194 1.739 -21.137 1.00 68.81 92 GLY A N 1
ATOM 724 C CA . GLY A 1 92 ? 21.241 2.629 -19.975 1.00 68.81 92 GLY A CA 1
ATOM 725 C C . GLY A 1 92 ? 20.811 1.933 -18.686 1.00 68.81 92 GLY A C 1
ATOM 726 O O . GLY A 1 92 ? 20.516 0.739 -18.676 1.00 68.81 92 GLY A O 1
ATOM 727 N N . ASN A 1 93 ? 20.753 2.698 -17.596 1.00 78.00 93 ASN A N 1
ATOM 728 C CA . ASN A 1 93 ? 20.246 2.194 -16.323 1.00 78.00 93 ASN A CA 1
ATOM 729 C C . ASN A 1 93 ? 18.743 1.927 -16.447 1.00 78.00 93 ASN A C 1
ATOM 731 O O . ASN A 1 93 ? 17.969 2.848 -16.703 1.00 78.00 93 ASN A O 1
ATOM 735 N N . PHE A 1 94 ? 18.351 0.665 -16.285 1.00 82.56 94 PHE A N 1
ATOM 736 C CA . PHE A 1 94 ? 16.958 0.263 -16.147 1.00 82.56 94 PHE A CA 1
ATOM 737 C C . PHE A 1 94 ? 16.519 0.481 -14.699 1.00 82.56 94 PHE A C 1
ATOM 739 O O . PHE A 1 94 ? 17.092 -0.115 -13.783 1.00 82.56 94 PHE A O 1
ATOM 746 N N . THR A 1 95 ? 15.487 1.298 -14.500 1.00 87.69 95 THR A N 1
ATOM 747 C CA . THR A 1 95 ? 14.910 1.553 -13.176 1.00 87.69 95 THR A CA 1
ATOM 748 C C . THR A 1 95 ? 13.425 1.226 -13.205 1.00 87.69 95 THR A C 1
ATOM 750 O O . THR A 1 95 ? 12.680 1.766 -14.019 1.00 87.69 95 THR A O 1
ATOM 753 N N . ALA A 1 96 ? 12.986 0.352 -12.300 1.00 89.75 96 ALA A N 1
ATOM 754 C CA . ALA A 1 96 ? 11.573 0.071 -12.076 1.00 89.75 96 ALA A CA 1
ATOM 755 C C . ALA A 1 96 ? 11.041 0.906 -10.904 1.00 89.75 96 ALA A C 1
ATOM 757 O O . ALA A 1 96 ? 11.707 1.053 -9.875 1.00 89.75 96 ALA A O 1
ATOM 758 N N . HIS A 1 97 ? 9.822 1.416 -11.042 1.00 93.44 97 HIS A N 1
ATOM 759 C CA . HIS A 1 97 ? 9.138 2.177 -10.009 1.00 93.44 97 HIS A CA 1
ATOM 760 C C . HIS A 1 97 ? 7.664 1.780 -9.927 1.00 93.44 97 HIS A C 1
ATOM 762 O O . HIS A 1 97 ? 7.070 1.338 -10.909 1.00 93.44 97 HIS A O 1
ATOM 768 N N . ALA A 1 98 ? 7.078 1.931 -8.742 1.00 94.19 98 ALA A N 1
ATOM 769 C CA . ALA A 1 98 ? 5.665 1.681 -8.516 1.00 94.19 98 ALA A CA 1
ATOM 770 C C . ALA A 1 98 ? 5.070 2.796 -7.658 1.00 94.19 98 ALA A C 1
ATOM 772 O O . ALA A 1 98 ? 5.608 3.098 -6.590 1.00 94.19 98 ALA A O 1
ATOM 773 N N . TRP A 1 99 ? 3.957 3.365 -8.104 1.00 94.88 99 TRP A N 1
ATOM 774 C CA . TRP A 1 99 ? 3.280 4.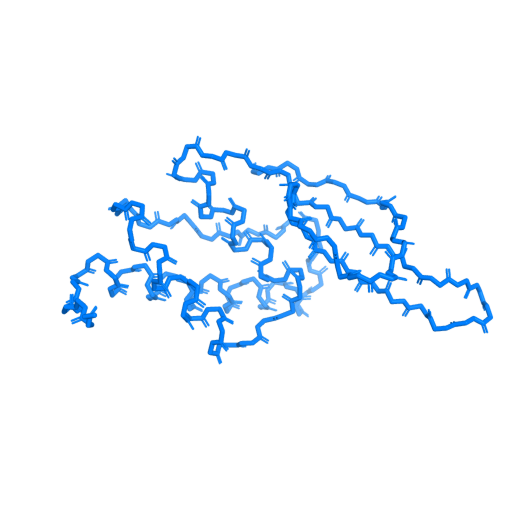499 -7.473 1.00 94.88 99 TRP A CA 1
ATOM 775 C C . TRP A 1 99 ? 1.765 4.297 -7.505 1.00 94.88 99 TRP A C 1
ATOM 777 O O . TRP A 1 99 ? 1.259 3.455 -8.250 1.00 94.88 99 TRP A O 1
ATOM 787 N N . LEU A 1 100 ? 1.039 5.030 -6.666 1.00 96.31 100 LEU A N 1
ATOM 788 C CA . LEU A 1 100 ? -0.422 5.054 -6.731 1.00 96.31 100 LEU A CA 1
ATOM 789 C C . LEU A 1 100 ? -0.897 6.101 -7.730 1.00 96.31 100 LEU A C 1
ATOM 791 O O . LEU A 1 100 ? -0.267 7.146 -7.888 1.00 96.31 100 LEU A O 1
ATOM 795 N N . ASP A 1 101 ? -2.022 5.839 -8.386 1.00 93.94 101 ASP A N 1
ATOM 796 C CA . ASP A 1 101 ? -2.617 6.813 -9.294 1.00 93.94 101 ASP A CA 1
ATOM 797 C C . ASP A 1 101 ? -2.915 8.135 -8.561 1.00 93.94 101 ASP A C 1
ATOM 799 O O . ASP A 1 101 ? -3.443 8.149 -7.446 1.00 93.94 101 ASP A O 1
ATOM 803 N N . GLY A 1 102 ? -2.513 9.251 -9.168 1.00 88.31 102 GLY A N 1
ATOM 804 C CA . GLY A 1 102 ? -2.538 10.581 -8.556 1.00 88.31 102 GLY A CA 1
ATOM 805 C C . GLY A 1 102 ? -1.339 10.944 -7.664 1.00 88.31 102 GLY A C 1
ATOM 806 O O . GLY A 1 102 ? -1.251 12.099 -7.243 1.00 88.31 102 GLY A O 1
ATOM 807 N N . GLU A 1 103 ? -0.392 10.036 -7.384 1.00 88.00 103 GLU A N 1
ATOM 808 C CA . GLU A 1 103 ? 0.890 10.415 -6.764 1.00 88.00 103 GLU A CA 1
ATOM 809 C C . GLU A 1 103 ? 1.805 11.116 -7.783 1.00 88.00 103 GLU A C 1
ATOM 811 O O . GLU A 1 103 ? 1.983 10.657 -8.914 1.00 88.00 103 GLU A O 1
ATOM 816 N N . SER A 1 104 ? 2.426 12.229 -7.373 1.00 79.19 104 SER A N 1
ATOM 817 C CA . SER A 1 104 ? 3.473 12.880 -8.165 1.00 79.19 104 SER A CA 1
ATOM 818 C C . SER A 1 104 ? 4.650 11.924 -8.350 1.00 79.19 104 SER A C 1
ATOM 820 O O . SER A 1 104 ? 5.233 11.449 -7.372 1.00 79.19 104 SER A O 1
ATOM 822 N N . GLN A 1 105 ? 5.020 11.673 -9.603 1.00 74.06 105 GLN A N 1
ATOM 823 C CA . GLN A 1 105 ? 6.250 10.956 -9.921 1.00 74.06 105 GLN A CA 1
ATOM 824 C C . GLN A 1 105 ? 7.465 11.819 -9.532 1.00 74.06 105 GLN A C 1
ATOM 826 O O . GLN A 1 105 ? 7.358 13.048 -9.543 1.00 74.06 105 GLN A O 1
ATOM 831 N N . PRO A 1 106 ? 8.611 11.211 -9.179 1.00 68.88 106 PRO A N 1
ATOM 832 C CA . PRO A 1 106 ? 9.840 11.956 -8.923 1.00 68.88 106 PRO A CA 1
ATOM 833 C C . PRO A 1 106 ? 10.193 12.878 -10.103 1.00 68.88 106 PRO A C 1
ATOM 835 O O . PRO A 1 106 ? 10.217 12.432 -11.252 1.00 68.88 106 PRO A O 1
ATOM 838 N N . ASP A 1 107 ? 10.465 14.154 -9.818 1.00 64.00 107 ASP A N 1
ATOM 839 C CA . ASP A 1 107 ? 10.764 15.163 -10.840 1.00 64.00 107 ASP A CA 1
ATOM 840 C C . ASP A 1 107 ? 11.930 14.725 -11.743 1.00 64.00 107 ASP A C 1
ATOM 842 O O . ASP A 1 107 ? 12.976 14.285 -11.267 1.00 64.00 107 ASP A O 1
ATOM 846 N N . GLY A 1 108 ? 11.752 14.864 -13.060 1.00 65.88 108 GLY A N 1
ATOM 847 C CA . GLY A 1 108 ? 12.777 14.548 -14.063 1.00 65.88 108 GLY A CA 1
ATOM 848 C C . GLY A 1 108 ? 12.780 13.105 -14.580 1.00 65.88 108 GLY A C 1
AT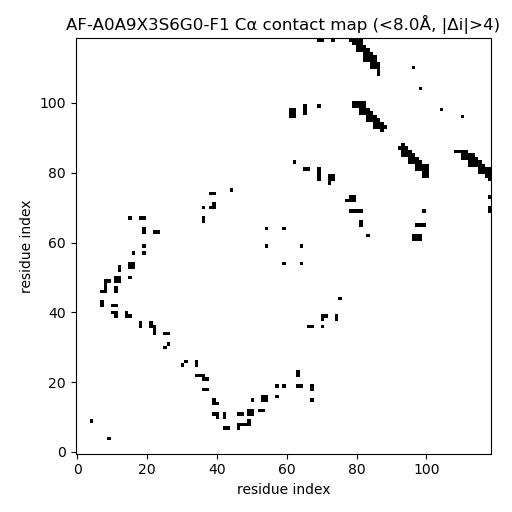OM 849 O O . GLY A 1 108 ? 13.519 12.812 -15.519 1.00 65.88 108 GLY A O 1
ATOM 850 N N . HIS A 1 109 ? 11.931 12.229 -14.038 1.00 70.88 109 HIS A N 1
ATOM 851 C CA . HIS A 1 109 ? 11.789 10.844 -14.486 1.00 70.88 109 HIS A CA 1
ATOM 852 C C . HIS A 1 109 ? 10.557 10.672 -15.385 1.00 70.88 109 HIS A C 1
ATOM 854 O O . HIS A 1 109 ? 9.480 11.191 -15.092 1.00 70.88 109 HIS A O 1
ATOM 860 N N . ARG A 1 110 ? 10.700 9.944 -16.501 1.00 80.31 110 ARG A N 1
ATOM 861 C CA . ARG A 1 110 ? 9.592 9.638 -17.425 1.00 80.31 110 ARG A CA 1
ATOM 862 C C . ARG A 1 110 ? 9.402 8.130 -17.503 1.00 80.31 110 ARG A C 1
ATOM 864 O O . ARG A 1 110 ? 9.940 7.475 -18.394 1.00 80.31 110 ARG A O 1
ATOM 871 N N . TYR A 1 111 ? 8.638 7.593 -16.558 1.00 85.44 111 TYR A N 1
ATOM 872 C CA . TYR A 1 111 ? 8.297 6.175 -16.533 1.00 85.44 111 TYR A CA 1
ATOM 873 C C . TYR A 1 111 ? 7.301 5.832 -17.645 1.00 85.44 111 TYR A C 1
ATOM 875 O O . TYR A 1 111 ? 6.345 6.565 -17.902 1.00 85.44 111 TYR A O 1
ATOM 883 N N . VAL A 1 112 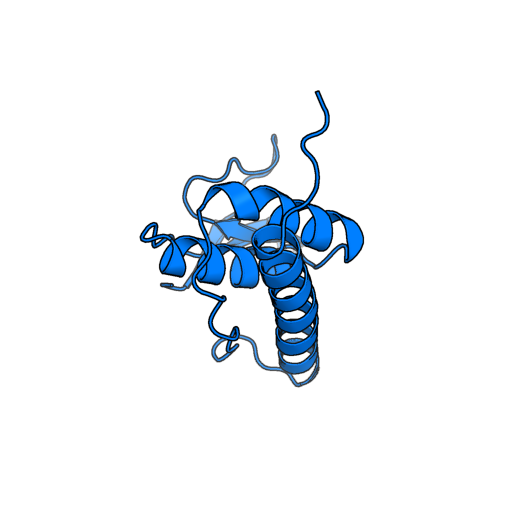? 7.515 4.689 -18.291 1.00 88.56 112 VAL A N 1
ATOM 884 C CA . VAL A 1 112 ? 6.529 4.050 -19.165 1.00 88.56 112 VAL A CA 1
ATOM 885 C C . VAL A 1 112 ? 5.749 3.050 -18.319 1.00 88.56 112 VAL A C 1
ATOM 887 O O . VAL A 1 112 ? 6.346 2.156 -17.717 1.00 88.56 112 VAL A O 1
ATOM 890 N N . GLU A 1 113 ? 4.428 3.221 -18.247 1.00 91.06 113 GLU A N 1
ATOM 891 C CA . GLU A 1 113 ? 3.529 2.287 -17.563 1.00 91.06 113 GLU A CA 1
ATOM 892 C C . GLU A 1 113 ? 3.615 0.903 -18.221 1.00 91.06 113 GLU A C 1
ATOM 894 O O . GLU A 1 113 ? 3.473 0.762 -19.435 1.00 91.06 113 GLU A O 1
ATOM 899 N N . MET A 1 114 ? 3.863 -0.120 -17.404 1.00 91.19 114 MET A N 1
ATOM 900 C CA . MET A 1 114 ? 3.925 -1.519 -17.830 1.00 91.19 114 MET A CA 1
ATOM 901 C C . MET A 1 114 ? 2.743 -2.334 -17.316 1.00 91.19 114 MET A C 1
ATOM 903 O O . MET A 1 114 ? 2.308 -3.284 -17.967 1.00 91.19 114 MET A O 1
ATOM 907 N N . LEU A 1 115 ? 2.273 -2.015 -16.111 1.00 91.94 115 LEU A N 1
ATOM 908 C CA . LEU A 1 115 ? 1.237 -2.761 -15.418 1.00 91.94 115 LEU A CA 1
ATOM 909 C C . LEU A 1 115 ? 0.433 -1.822 -14.529 1.00 91.94 115 LEU A C 1
ATOM 911 O O . LEU A 1 115 ? 0.995 -0.976 -13.836 1.00 91.94 115 LEU A O 1
ATOM 915 N N . ARG A 1 116 ? -0.872 -2.062 -14.493 1.00 94.06 116 ARG A N 1
ATOM 916 C CA . ARG A 1 116 ? -1.816 -1.425 -13.585 1.00 94.06 116 ARG A CA 1
ATOM 917 C C . ARG A 1 116 ? -2.566 -2.493 -12.810 1.00 94.06 116 ARG A C 1
ATOM 919 O O . ARG A 1 116 ? -3.062 -3.453 -13.399 1.00 94.06 116 ARG A O 1
ATOM 926 N N . LEU A 1 117 ? -2.609 -2.338 -11.494 1.00 92.81 117 LEU A N 1
ATOM 927 C CA . LEU A 1 117 ? -3.277 -3.239 -10.566 1.00 92.81 117 LEU A CA 1
ATOM 928 C C . LEU A 1 117 ? -4.427 -2.492 -9.897 1.00 92.81 117 LEU A C 1
ATOM 930 O O . LEU A 1 117 ? -4.198 -1.519 -9.174 1.00 92.81 117 LEU A O 1
ATOM 934 N N . ALA A 1 118 ? -5.646 -2.972 -10.131 1.00 93.00 118 ALA A N 1
ATOM 935 C CA . ALA A 1 118 ? -6.823 -2.508 -9.411 1.00 93.00 118 ALA A CA 1
ATOM 936 C C . ALA A 1 118 ? -6.730 -2.882 -7.908 1.00 93.00 118 ALA A C 1
ATOM 938 O O . ALA A 1 118 ? -6.051 -3.860 -7.576 1.00 93.00 118 ALA A O 1
ATOM 939 N N . PRO A 1 119 ? -7.362 -2.103 -7.012 1.00 88.19 119 PRO A N 1
ATOM 940 C CA . PRO A 1 119 ? -7.291 -2.276 -5.553 1.00 88.19 119 PRO A CA 1
ATOM 941 C C . PRO A 1 119 ? -7.971 -3.525 -4.970 1.00 88.19 119 PRO A C 1
ATOM 943 O O . PRO A 1 119 ? -8.889 -4.084 -5.610 1.00 88.19 119 PRO A O 1
#